Protein AF-A0A940R3A7-F1 (afdb_monomer_lite)

Structure (mmCIF, N/CA/C/O backbone):
data_AF-A0A940R3A7-F1
#
_entry.id   AF-A0A940R3A7-F1
#
loop_
_atom_site.group_PDB
_atom_site.id
_atom_site.type_symbol
_atom_site.label_atom_id
_atom_site.label_alt_id
_atom_site.label_comp_id
_atom_site.label_asym_id
_atom_site.label_entity_id
_atom_site.label_seq_id
_atom_site.pdbx_PDB_ins_code
_atom_site.Cartn_x
_atom_site.Cartn_y
_atom_site.Cartn_z
_atom_site.occupancy
_atom_site.B_iso_or_equiv
_atom_site.auth_seq_id
_atom_site.auth_comp_id
_atom_site.auth_asym_id
_atom_site.auth_atom_id
_atom_site.pdbx_PDB_model_num
ATOM 1 N N . MET A 1 1 ? -18.225 2.460 -8.955 1.00 82.19 1 MET A N 1
ATOM 2 C CA . MET A 1 1 ? -16.856 1.980 -9.205 1.00 82.19 1 MET A CA 1
ATOM 3 C C . MET A 1 1 ? -16.696 0.665 -8.479 1.00 82.19 1 MET A C 1
ATOM 5 O O . MET A 1 1 ? -17.194 0.560 -7.357 1.00 82.19 1 MET A O 1
ATOM 9 N N . THR A 1 2 ? -16.083 -0.319 -9.120 1.00 91.62 2 THR A N 1
ATOM 10 C CA . THR A 1 2 ? -15.814 -1.617 -8.495 1.00 91.62 2 THR A CA 1
ATOM 11 C C . THR A 1 2 ? -14.596 -1.534 -7.575 1.00 91.62 2 THR A C 1
ATOM 13 O O . THR A 1 2 ? -13.789 -0.600 -7.663 1.00 91.62 2 THR A O 1
ATOM 16 N N . ASN A 1 3 ? -14.456 -2.503 -6.673 1.00 89.19 3 ASN A N 1
ATOM 17 C CA . ASN A 1 3 ? -13.288 -2.643 -5.803 1.00 89.19 3 ASN A CA 1
ATOM 18 C C . ASN A 1 3 ? -11.998 -2.751 -6.628 1.00 89.19 3 ASN A C 1
ATOM 20 O O . ASN A 1 3 ? -11.005 -2.080 -6.329 1.00 89.19 3 ASN A O 1
ATOM 24 N N . LYS A 1 4 ? -12.048 -3.515 -7.726 1.00 90.19 4 LYS A N 1
ATOM 25 C CA . LYS A 1 4 ? -10.950 -3.624 -8.689 1.00 90.19 4 LYS A CA 1
ATOM 26 C C . LYS A 1 4 ? -10.612 -2.288 -9.341 1.00 90.19 4 LYS A C 1
ATOM 28 O O . LYS A 1 4 ? -9.447 -1.894 -9.338 1.00 90.19 4 LYS A O 1
ATOM 33 N N . GLU A 1 5 ? -11.601 -1.547 -9.842 1.00 90.62 5 GLU A N 1
ATOM 34 C CA . GLU A 1 5 ? -11.380 -0.220 -10.439 1.00 90.62 5 GLU A CA 1
ATOM 35 C C . GLU A 1 5 ? -10.757 0.764 -9.440 1.00 90.62 5 GLU A C 1
ATOM 37 O O . GLU A 1 5 ? -9.870 1.539 -9.799 1.00 90.62 5 GLU A O 1
ATOM 42 N N . TYR A 1 6 ? -11.188 0.719 -8.176 1.00 90.75 6 TYR A N 1
ATOM 43 C CA . TYR A 1 6 ? -10.660 1.581 -7.123 1.00 90.75 6 TYR A CA 1
ATOM 44 C C . TYR A 1 6 ? -9.171 1.324 -6.863 1.00 90.75 6 TYR A C 1
ATOM 46 O O . TYR A 1 6 ? -8.373 2.264 -6.881 1.00 90.75 6 TYR A O 1
ATOM 54 N N . ILE A 1 7 ? -8.771 0.063 -6.671 1.00 89.56 7 ILE A N 1
ATOM 55 C CA . ILE A 1 7 ? -7.356 -0.277 -6.462 1.00 89.56 7 ILE A CA 1
ATOM 56 C C . ILE A 1 7 ? -6.541 0.005 -7.726 1.00 89.56 7 ILE A C 1
ATOM 58 O O . ILE A 1 7 ? -5.453 0.569 -7.628 1.00 89.56 7 ILE A O 1
ATOM 62 N N . THR A 1 8 ? -7.083 -0.288 -8.910 1.00 90.56 8 THR A N 1
ATOM 63 C CA . THR A 1 8 ? -6.424 -0.001 -10.195 1.00 90.56 8 THR A CA 1
ATOM 64 C C . THR A 1 8 ? -6.138 1.488 -10.357 1.00 90.56 8 THR A C 1
ATOM 66 O O . THR A 1 8 ? -5.035 1.867 -10.742 1.00 90.56 8 THR A O 1
ATOM 69 N N . TYR A 1 9 ? -7.078 2.360 -9.987 1.00 89.00 9 TYR A N 1
ATOM 70 C CA . TYR A 1 9 ? -6.856 3.805 -10.013 1.00 89.00 9 TYR A CA 1
ATOM 71 C C . TYR A 1 9 ? -5.735 4.238 -9.053 1.00 89.00 9 TYR A C 1
ATOM 73 O O . TYR A 1 9 ? -4.909 5.091 -9.384 1.00 89.00 9 TYR A O 1
ATOM 81 N N . HIS A 1 10 ? -5.673 3.638 -7.862 1.00 86.00 10 HIS A N 1
ATOM 82 C CA . HIS A 1 10 ? -4.665 3.983 -6.863 1.00 86.00 10 HIS A CA 1
ATOM 83 C C . HIS A 1 10 ? -3.273 3.432 -7.180 1.00 86.00 10 HIS A C 1
ATOM 85 O O . HIS A 1 10 ? -2.297 4.164 -6.981 1.00 86.00 10 HIS A O 1
ATOM 91 N N . LEU A 1 11 ? -3.177 2.187 -7.650 1.00 84.62 11 LEU A N 1
ATOM 92 C CA . LEU A 1 11 ? -1.921 1.465 -7.841 1.00 84.62 11 LEU A CA 1
ATOM 93 C C . LEU A 1 11 ? -1.446 1.392 -9.297 1.00 84.62 11 LEU A C 1
ATOM 95 O O . LEU A 1 11 ? -0.276 1.096 -9.522 1.00 84.62 11 LEU A O 1
ATOM 99 N N . GLY A 1 12 ? -2.281 1.728 -10.284 1.00 79.56 12 GLY A N 1
ATOM 100 C CA . GLY A 1 12 ? -1.912 1.678 -11.706 1.00 79.56 12 GLY A CA 1
ATOM 101 C C . GLY A 1 12 ? -0.705 2.556 -12.058 1.00 79.56 12 GLY A C 1
ATOM 102 O O . GLY A 1 12 ? 0.066 2.243 -12.960 1.00 79.56 12 GLY A O 1
ATOM 103 N N . ARG A 1 13 ? -0.451 3.613 -11.274 1.00 78.06 13 ARG A N 1
ATOM 104 C CA . ARG A 1 13 ? 0.760 4.451 -11.384 1.00 78.06 13 ARG A CA 1
ATOM 105 C C . ARG A 1 13 ? 2.065 3.738 -11.010 1.00 78.06 13 ARG A C 1
ATOM 107 O O . ARG A 1 13 ? 3.135 4.245 -11.329 1.00 78.06 13 ARG A O 1
ATOM 114 N N . PHE A 1 14 ? 1.986 2.605 -10.315 1.00 77.88 14 PHE A N 1
ATOM 115 C CA . PHE A 1 14 ? 3.135 1.794 -9.909 1.00 77.88 14 PHE A CA 1
ATOM 116 C C . PHE A 1 14 ? 3.424 0.652 -10.891 1.00 77.88 14 PHE A C 1
ATOM 118 O O . PHE A 1 14 ? 4.273 -0.182 -10.605 1.00 77.88 14 PHE A O 1
ATOM 125 N N . GLY A 1 15 ? 2.737 0.613 -12.041 1.00 76.12 15 GLY A N 1
ATOM 126 C CA . GLY A 1 15 ? 2.964 -0.390 -13.084 1.00 76.12 15 GLY A CA 1
ATOM 127 C C . GLY A 1 15 ? 2.668 -1.824 -12.648 1.00 76.12 15 GLY A C 1
ATOM 128 O O . GLY A 1 15 ? 3.259 -2.747 -13.201 1.00 76.12 15 GLY A O 1
ATOM 129 N N . LEU A 1 16 ? 1.787 -2.003 -11.660 1.00 80.81 16 LEU A N 1
ATOM 130 C CA . LEU A 1 16 ? 1.300 -3.323 -11.270 1.00 80.81 16 LEU A CA 1
ATOM 131 C C . LEU A 1 16 ? 0.471 -3.931 -12.399 1.00 80.81 16 LEU A C 1
ATOM 133 O O . LEU A 1 16 ? -0.277 -3.220 -13.076 1.00 80.81 16 LEU A O 1
ATOM 137 N N . ALA A 1 17 ? 0.592 -5.242 -12.577 1.00 83.62 17 ALA A N 1
ATOM 138 C CA . ALA A 1 17 ? -0.273 -5.973 -13.483 1.00 83.62 17 ALA A CA 1
ATOM 139 C C . ALA A 1 17 ? -1.665 -6.150 -12.859 1.00 83.62 17 ALA A C 1
ATOM 141 O O . ALA A 1 17 ? -1.818 -6.201 -11.637 1.00 83.62 17 ALA A O 1
ATOM 142 N N . ASP A 1 18 ? -2.686 -6.331 -13.698 1.00 85.12 18 ASP A N 1
ATOM 143 C CA . ASP A 1 18 ? -4.050 -6.619 -13.232 1.00 85.12 18 ASP A CA 1
ATOM 144 C C . ASP A 1 18 ? -4.102 -7.869 -12.335 1.00 85.12 18 ASP A C 1
ATOM 146 O O . ASP A 1 18 ? -4.887 -7.928 -11.392 1.00 85.12 18 ASP A O 1
ATOM 150 N N . THR A 1 19 ? -3.217 -8.841 -12.581 1.00 86.44 19 THR A N 1
ATOM 151 C CA . THR A 1 19 ? -3.074 -10.052 -11.762 1.00 86.44 19 THR A CA 1
ATOM 152 C C . THR A 1 19 ? -2.595 -9.75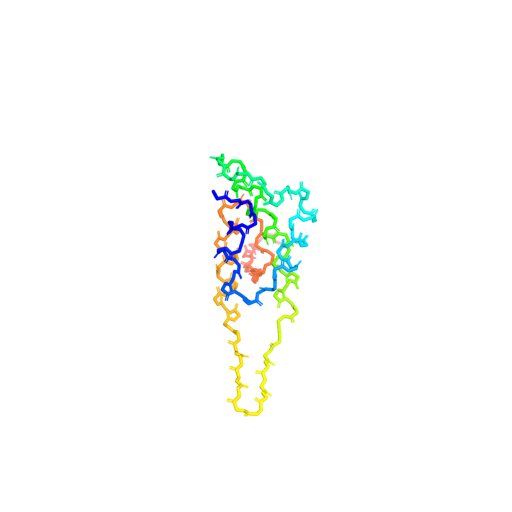9 -10.345 1.00 86.44 19 THR A C 1
ATOM 154 O O . THR A 1 19 ? -3.009 -10.446 -9.415 1.00 86.44 19 THR A O 1
ATOM 157 N N . ASP A 1 20 ? -1.749 -8.742 -10.163 1.00 86.38 20 ASP A N 1
ATOM 158 C CA . ASP A 1 20 ? -1.272 -8.340 -8.838 1.00 86.38 20 ASP A CA 1
ATOM 159 C C . ASP A 1 20 ? -2.418 -7.705 -8.044 1.00 86.38 20 ASP A C 1
ATOM 161 O O . ASP A 1 20 ? -2.574 -7.954 -6.853 1.00 86.38 20 ASP A O 1
ATOM 165 N N . ILE A 1 21 ? -3.271 -6.928 -8.717 1.00 88.44 21 ILE A N 1
ATOM 166 C CA . ILE A 1 21 ? -4.459 -6.310 -8.114 1.00 88.44 21 ILE A CA 1
ATOM 167 C C . ILE A 1 21 ? -5.465 -7.378 -7.680 1.00 88.44 21 ILE A C 1
ATOM 169 O O . ILE A 1 21 ? -5.988 -7.312 -6.566 1.00 88.44 21 ILE A O 1
ATOM 173 N N . ASP A 1 22 ? -5.702 -8.379 -8.528 1.00 89.75 22 ASP A N 1
ATOM 174 C CA . ASP A 1 22 ? -6.569 -9.509 -8.194 1.00 89.75 22 ASP A CA 1
ATOM 175 C C . ASP A 1 22 ? -6.011 -10.306 -7.001 1.00 89.75 22 ASP A C 1
ATOM 177 O O . ASP A 1 22 ? -6.771 -10.716 -6.125 1.00 89.75 22 ASP A O 1
ATOM 181 N N . PHE A 1 23 ? -4.685 -10.459 -6.910 1.00 89.56 23 PHE A N 1
ATOM 182 C CA . PHE A 1 23 ? -4.032 -11.106 -5.771 1.00 89.56 23 PHE A CA 1
ATOM 183 C C . PHE A 1 23 ? -4.203 -10.314 -4.465 1.00 89.56 23 PHE A C 1
ATOM 185 O O . PHE A 1 23 ? -4.528 -10.900 -3.434 1.00 89.56 23 PHE A O 1
ATOM 192 N N . ILE A 1 24 ? -4.064 -8.983 -4.505 1.00 90.12 24 ILE A N 1
ATOM 193 C CA . ILE A 1 24 ? -4.296 -8.111 -3.338 1.00 90.12 24 ILE A CA 1
ATOM 194 C C . ILE A 1 24 ? -5.729 -8.268 -2.815 1.00 90.12 24 ILE A C 1
ATOM 196 O O . ILE A 1 24 ? -5.945 -8.358 -1.606 1.00 90.12 24 ILE A O 1
ATOM 200 N N . LEU A 1 25 ? -6.711 -8.293 -3.719 1.00 90.75 25 LEU A N 1
ATOM 201 C CA . LEU A 1 25 ? -8.122 -8.460 -3.366 1.00 90.75 25 LEU A CA 1
ATOM 202 C C . LEU A 1 25 ? -8.402 -9.850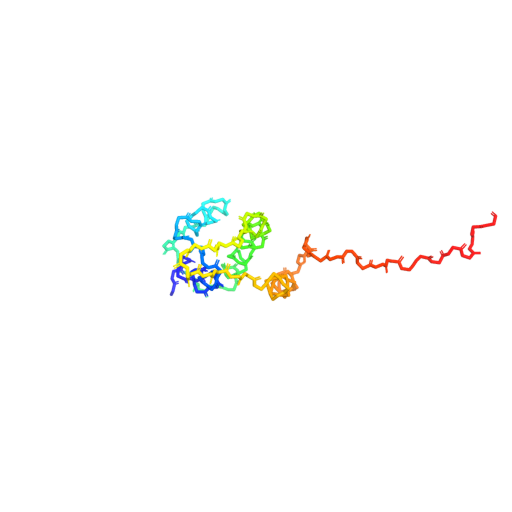 -2.786 1.00 90.75 25 LEU A C 1
ATOM 204 O O . LEU A 1 25 ? -9.127 -9.960 -1.796 1.00 90.75 25 LEU A O 1
ATOM 208 N N . LEU A 1 26 ? -7.788 -10.889 -3.361 1.00 91.12 26 LEU A N 1
ATOM 209 C CA . LEU A 1 26 ? -7.915 -12.268 -2.898 1.00 91.12 26 LEU A CA 1
ATOM 210 C C . LEU A 1 26 ? -7.366 -12.451 -1.476 1.00 91.12 26 LEU A C 1
ATOM 212 O O . LEU A 1 26 ? -8.067 -13.000 -0.629 1.00 91.12 26 LEU A O 1
ATOM 216 N N . GLU A 1 27 ? -6.154 -11.964 -1.200 1.00 89.31 27 GLU A N 1
ATOM 217 C CA . GLU A 1 27 ? -5.534 -12.018 0.136 1.00 89.31 27 GLU A CA 1
ATOM 218 C C . GLU A 1 27 ? -6.349 -11.243 1.181 1.00 89.31 27 GLU A C 1
ATOM 220 O O . GLU A 1 27 ? -6.474 -11.666 2.329 1.00 89.31 27 GLU A O 1
ATOM 225 N N . ALA A 1 28 ? -6.962 -10.127 0.780 1.00 88.19 28 ALA A N 1
ATOM 226 C CA . ALA A 1 28 ? -7.824 -9.336 1.652 1.00 88.19 28 ALA A CA 1
ATOM 227 C C . ALA A 1 28 ? -9.239 -9.923 1.832 1.00 88.19 28 ALA A C 1
ATOM 229 O O . ALA A 1 28 ? -10.010 -9.406 2.642 1.00 88.19 28 ALA A O 1
ATOM 230 N N . GLY A 1 29 ? -9.605 -10.968 1.080 1.00 88.94 29 GLY A N 1
ATOM 231 C CA . GLY A 1 29 ? -10.951 -11.544 1.091 1.00 88.94 29 GLY A CA 1
ATOM 232 C C . GLY A 1 29 ? -12.033 -10.596 0.559 1.00 88.94 29 GLY A C 1
ATOM 233 O O . GLY A 1 29 ? -13.185 -10.684 0.984 1.00 88.94 29 GLY A O 1
ATOM 234 N N . ILE A 1 30 ? -11.672 -9.670 -0.335 1.00 89.44 30 ILE A N 1
ATOM 235 C CA . ILE A 1 30 ? -12.575 -8.662 -0.901 1.00 89.44 30 ILE A CA 1
ATOM 236 C C . ILE A 1 30 ? -13.024 -9.103 -2.296 1.00 89.44 30 ILE A C 1
ATOM 238 O O . ILE A 1 30 ? -12.203 -9.434 -3.147 1.00 89.44 30 ILE A O 1
ATOM 242 N N . ASP A 1 31 ? -14.333 -9.056 -2.551 1.00 89.56 31 ASP A N 1
ATOM 243 C CA . ASP A 1 31 ? -14.894 -9.353 -3.872 1.00 89.56 31 ASP A CA 1
ATOM 244 C C . ASP A 1 31 ? -14.484 -8.280 -4.906 1.00 89.56 31 ASP A C 1
ATOM 246 O O . ASP A 1 31 ? -14.786 -7.099 -4.690 1.00 89.56 31 ASP A O 1
ATOM 250 N N . PRO A 1 32 ? -13.821 -8.632 -6.026 1.00 86.44 32 PRO A N 1
ATOM 251 C CA . PRO A 1 32 ? -13.374 -7.664 -7.032 1.00 86.44 32 PRO A CA 1
ATOM 252 C C . PRO A 1 32 ? -14.505 -6.865 -7.687 1.00 86.44 32 PRO A C 1
ATOM 254 O O . PRO A 1 32 ? -14.324 -5.681 -7.991 1.00 86.44 32 PRO A O 1
ATOM 257 N N . GLU A 1 33 ? -15.671 -7.494 -7.855 1.00 89.31 33 GLU A N 1
ATOM 258 C CA . GLU A 1 33 ? -16.866 -6.906 -8.478 1.00 89.31 33 GLU A CA 1
ATOM 259 C C . GLU A 1 33 ? -17.755 -6.153 -7.473 1.00 89.31 33 GLU A C 1
ATOM 261 O 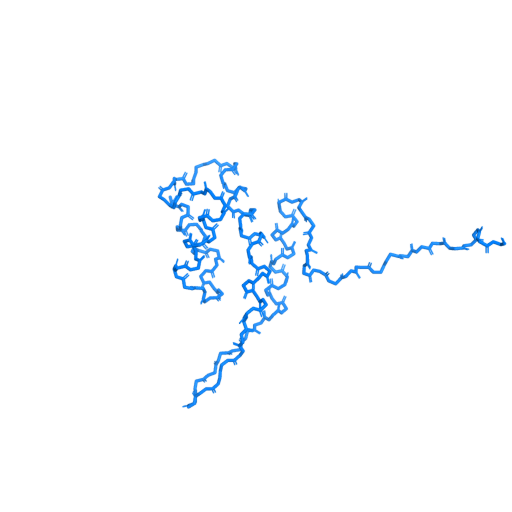O . GLU A 1 33 ? -18.749 -5.522 -7.848 1.00 89.31 33 GLU A O 1
ATOM 266 N N . GLY A 1 34 ? -17.380 -6.163 -6.190 1.00 87.00 34 GLY A N 1
ATOM 267 C CA . GLY A 1 34 ? -18.055 -5.398 -5.149 1.00 87.00 34 GLY A CA 1
ATOM 268 C C . GLY A 1 34 ? -18.064 -3.900 -5.468 1.00 87.00 34 GLY A C 1
ATOM 269 O O . GLY A 1 34 ? -17.113 -3.352 -6.029 1.00 87.00 34 GLY A O 1
ATOM 270 N N . THR A 1 35 ? -19.157 -3.216 -5.127 1.00 88.25 35 THR A N 1
ATOM 271 C CA . THR A 1 35 ? -19.292 -1.774 -5.371 1.00 88.25 35 THR A CA 1
ATOM 272 C C . THR A 1 35 ? -18.790 -0.979 -4.177 1.00 88.25 35 THR A C 1
ATOM 274 O O . THR A 1 35 ? -19.366 -1.060 -3.099 1.00 88.25 35 THR A O 1
ATOM 277 N N . VAL A 1 36 ? -17.807 -0.108 -4.402 1.00 84.12 36 VAL A N 1
ATOM 278 C CA . VAL A 1 36 ? -17.314 0.819 -3.376 1.00 84.12 36 VAL A CA 1
ATOM 279 C C . VAL A 1 36 ? -18.369 1.889 -3.101 1.00 84.12 36 VAL A C 1
ATOM 281 O O . VAL A 1 36 ? -18.483 2.860 -3.855 1.00 84.12 36 VAL A O 1
ATOM 284 N N . SER A 1 37 ? -19.132 1.740 -2.019 1.00 81.00 37 SER A N 1
ATOM 285 C CA . SER A 1 37 ? -20.226 2.659 -1.673 1.00 81.00 37 SER A CA 1
ATOM 286 C C . SER A 1 37 ? -20.013 3.321 -0.318 1.00 81.00 37 SER A C 1
ATOM 288 O O . SER A 1 37 ? -20.297 4.508 -0.143 1.00 81.00 37 SER A O 1
ATOM 290 N N . THR A 1 38 ? -19.476 2.574 0.640 1.00 85.62 38 THR A N 1
ATOM 291 C CA . THR A 1 38 ? -19.346 2.996 2.037 1.00 85.62 38 THR A CA 1
ATOM 292 C C . THR A 1 38 ? -17.933 3.476 2.374 1.00 85.62 38 THR A C 1
ATOM 294 O O . THR A 1 38 ? -16.963 3.222 1.656 1.00 85.62 38 THR A O 1
ATOM 2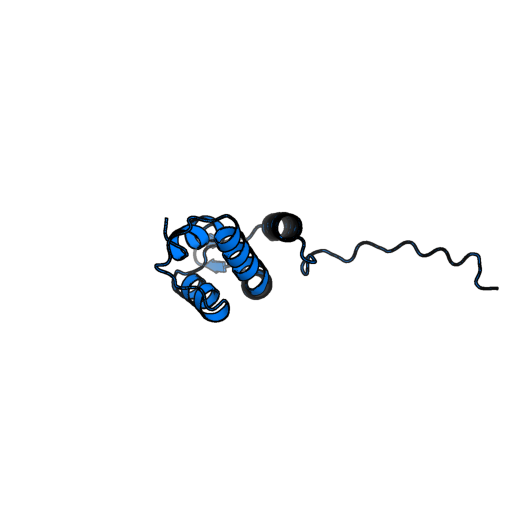97 N N . ALA A 1 39 ? -17.805 4.224 3.473 1.00 84.44 39 ALA A N 1
ATOM 298 C CA . ALA A 1 39 ? -16.497 4.617 3.997 1.00 84.44 39 ALA A CA 1
ATOM 299 C C . ALA A 1 39 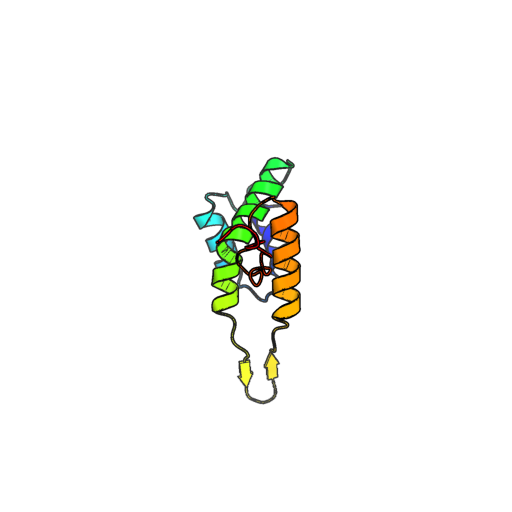? -15.706 3.405 4.523 1.00 84.44 39 ALA A C 1
ATOM 301 O O . ALA A 1 39 ? -14.487 3.368 4.368 1.00 84.44 39 ALA A O 1
ATOM 302 N N . GLU A 1 40 ? -16.405 2.411 5.074 1.00 84.88 40 GLU A N 1
ATOM 303 C CA . GLU A 1 40 ? -15.823 1.173 5.601 1.00 84.88 40 GLU A CA 1
ATOM 304 C C . GLU A 1 40 ? -15.177 0.343 4.485 1.00 84.88 40 GLU A C 1
ATOM 306 O O . GLU A 1 40 ? -14.012 -0.020 4.597 1.00 84.88 40 GLU A O 1
ATOM 311 N N . GLU A 1 41 ? -15.859 0.154 3.350 1.00 85.31 41 GLU A N 1
ATOM 312 C CA . GLU A 1 41 ? -15.290 -0.548 2.186 1.00 85.31 41 GLU A CA 1
ATOM 313 C C . GLU A 1 41 ? -14.029 0.143 1.655 1.00 85.31 41 GLU A C 1
ATOM 315 O O . GLU A 1 41 ? -13.025 -0.507 1.360 1.00 85.31 41 GLU A O 1
ATOM 320 N N . LYS A 1 42 ? -14.037 1.482 1.585 1.00 88.25 42 LYS A N 1
ATOM 321 C CA . LYS A 1 42 ? -12.845 2.254 1.195 1.00 88.25 42 LYS A CA 1
ATOM 322 C C . LYS A 1 42 ? -11.696 2.038 2.174 1.00 88.25 42 LYS A C 1
ATOM 324 O O . LYS A 1 42 ? -10.545 1.989 1.743 1.00 88.25 42 LYS A O 1
ATOM 329 N N . GLN A 1 43 ? -11.986 1.927 3.468 1.00 90.19 43 GLN A N 1
ATOM 330 C CA . GLN A 1 43 ? -10.978 1.663 4.489 1.00 90.19 43 GLN A CA 1
ATOM 331 C C . GLN A 1 43 ? -10.415 0.243 4.363 1.00 90.19 43 GLN A C 1
ATOM 333 O O . GLN A 1 43 ? -9.197 0.090 4.366 1.00 90.19 43 GLN A O 1
ATOM 338 N N . SER A 1 44 ? -11.260 -0.769 4.151 1.00 89.69 44 SER A N 1
ATOM 339 C CA . SER A 1 44 ? -10.827 -2.152 3.905 1.00 89.69 44 SER A CA 1
ATOM 340 C C . SER A 1 44 ? -9.927 -2.265 2.673 1.00 89.69 44 SER A C 1
ATOM 342 O O . SER A 1 44 ? -8.887 -2.916 2.728 1.00 89.69 44 SER A O 1
ATOM 344 N N . LEU A 1 45 ? -10.256 -1.565 1.582 1.00 91.38 45 LEU A N 1
ATOM 345 C CA . LEU A 1 45 ? -9.412 -1.518 0.383 1.00 91.38 45 LEU A CA 1
ATOM 346 C C . LEU A 1 45 ? -8.065 -0.836 0.646 1.00 91.38 45 LEU A C 1
ATOM 348 O O . LEU A 1 45 ? -7.030 -1.292 0.165 1.00 91.38 45 LEU A O 1
ATOM 352 N N . LYS A 1 46 ? -8.053 0.254 1.421 1.00 91.69 46 LYS A N 1
ATOM 353 C CA . LYS A 1 46 ? -6.804 0.914 1.827 1.00 91.69 46 LYS A CA 1
ATOM 354 C C . LYS A 1 46 ? -5.935 0.016 2.703 1.00 91.69 46 LYS A C 1
ATOM 356 O O . LYS A 1 46 ? -4.721 0.012 2.521 1.00 91.69 46 LYS A O 1
ATOM 361 N N . LEU A 1 47 ? -6.547 -0.760 3.591 1.00 92.12 47 LEU A N 1
ATOM 362 C CA . LEU A 1 47 ? -5.854 -1.719 4.446 1.00 92.12 47 LEU A CA 1
ATOM 363 C C . LEU A 1 47 ? -5.269 -2.883 3.631 1.00 92.12 47 LEU A C 1
ATOM 365 O O . LEU A 1 47 ? -4.112 -3.247 3.824 1.00 92.12 47 LEU A O 1
ATOM 369 N N . ALA A 1 48 ? -6.012 -3.386 2.640 1.00 91.94 48 ALA A N 1
ATOM 370 C CA . ALA A 1 48 ? -5.507 -4.368 1.681 1.00 91.94 48 ALA A CA 1
ATOM 371 C C . ALA A 1 48 ? -4.255 -3.848 0.953 1.00 91.94 48 ALA A C 1
ATOM 373 O O . ALA A 1 48 ? -3.219 -4.514 0.941 1.00 91.94 48 ALA A O 1
ATOM 374 N N . MET A 1 49 ? -4.312 -2.617 0.427 1.00 90.50 49 MET A N 1
ATOM 375 C CA . MET A 1 49 ? -3.156 -1.972 -0.206 1.00 90.50 49 MET A CA 1
ATOM 376 C C . MET A 1 49 ? -1.984 -1.809 0.771 1.00 90.50 49 MET A C 1
ATOM 378 O O . MET A 1 49 ? -0.853 -2.126 0.419 1.00 90.50 49 MET A O 1
ATOM 382 N N . HIS A 1 50 ? -2.231 -1.352 1.999 1.00 91.12 50 HIS A N 1
ATOM 383 C CA . HIS A 1 50 ? -1.186 -1.187 3.016 1.00 91.12 50 HIS A CA 1
ATOM 384 C C . HIS A 1 50 ? -0.470 -2.504 3.336 1.00 91.12 50 HIS A C 1
ATOM 386 O O . HIS A 1 50 ? 0.754 -2.522 3.389 1.00 91.12 50 HIS A O 1
ATOM 392 N N . SER A 1 51 ? -1.204 -3.613 3.438 1.00 90.12 51 SER A N 1
ATOM 393 C CA . SER A 1 51 ? -0.613 -4.919 3.753 1.00 90.12 51 SER A CA 1
ATOM 394 C C . SER A 1 51 ? 0.293 -5.479 2.646 1.00 90.12 51 SER A C 1
ATOM 396 O O . SER A 1 51 ? 1.328 -6.074 2.938 1.00 90.12 51 SER A O 1
ATOM 398 N N . GLN A 1 52 ? -0.065 -5.276 1.373 1.00 87.56 52 GLN A N 1
ATOM 399 C CA . GLN A 1 52 ? 0.610 -5.924 0.241 1.00 87.56 52 GLN A CA 1
ATOM 400 C C . GLN A 1 52 ? 1.679 -5.047 -0.421 1.00 87.56 52 GLN A C 1
ATOM 402 O O . GLN A 1 52 ? 2.678 -5.549 -0.939 1.00 87.56 52 GLN A O 1
ATOM 407 N N . VAL A 1 53 ? 1.508 -3.722 -0.405 1.00 84.19 53 VAL A N 1
ATOM 408 C CA . VAL A 1 53 ? 2.405 -2.800 -1.114 1.00 84.19 53 VAL A CA 1
ATOM 409 C C . VAL A 1 53 ? 3.870 -2.855 -0.639 1.00 84.19 53 VAL A C 1
ATOM 411 O O . VAL A 1 53 ? 4.746 -2.808 -1.505 1.00 84.19 53 VAL A O 1
ATOM 414 N N . PRO A 1 54 ? 4.207 -3.031 0.655 1.00 85.25 54 PRO A N 1
ATOM 415 C CA . PRO A 1 54 ? 5.596 -3.214 1.082 1.00 85.25 54 PRO A CA 1
ATOM 416 C C . PRO A 1 54 ? 6.296 -4.383 0.376 1.00 85.25 54 PRO A C 1
ATOM 418 O O . PRO A 1 54 ? 7.450 -4.252 -0.039 1.00 85.25 54 PRO A O 1
ATOM 421 N N . LEU A 1 55 ? 5.583 -5.499 0.187 1.00 83.81 55 LEU A N 1
ATOM 422 C CA . LEU A 1 55 ? 6.092 -6.682 -0.509 1.00 83.81 55 LEU A CA 1
ATOM 423 C C . LEU A 1 55 ? 6.301 -6.408 -2.003 1.00 83.81 55 LEU A C 1
ATOM 425 O O . LEU A 1 55 ? 7.334 -6.772 -2.561 1.00 83.81 55 LEU A O 1
ATOM 429 N N . LEU A 1 56 ? 5.350 -5.715 -2.634 1.00 81.81 56 LEU A N 1
ATOM 430 C CA . LEU A 1 56 ? 5.424 -5.348 -4.051 1.00 81.81 56 LEU A CA 1
ATOM 431 C C . LEU A 1 56 ? 6.601 -4.408 -4.331 1.00 81.81 56 LEU A C 1
ATOM 433 O O . LEU A 1 56 ? 7.356 -4.621 -5.277 1.00 81.81 56 LEU A O 1
ATOM 437 N N . ILE A 1 57 ? 6.808 -3.404 -3.474 1.00 78.81 57 ILE A N 1
ATOM 438 C CA . ILE A 1 57 ? 7.916 -2.448 -3.606 1.00 78.81 57 ILE A CA 1
ATOM 439 C C . ILE A 1 57 ? 9.267 -3.147 -3.468 1.00 78.81 57 ILE A C 1
ATOM 441 O O . ILE A 1 57 ? 10.203 -2.799 -4.186 1.00 78.81 57 ILE A O 1
ATOM 445 N N . ALA A 1 58 ? 9.379 -4.137 -2.578 1.00 78.69 58 ALA A N 1
ATOM 446 C CA . ALA A 1 58 ? 10.610 -4.903 -2.407 1.00 78.69 58 ALA A CA 1
ATOM 447 C C . ALA A 1 58 ? 11.018 -5.674 -3.680 1.00 78.69 58 ALA A C 1
ATOM 449 O O . ALA A 1 58 ? 12.202 -5.947 -3.869 1.00 78.69 58 ALA A O 1
ATOM 450 N N . GLY A 1 59 ? 10.060 -5.998 -4.557 1.00 75.44 59 GLY A N 1
ATOM 451 C CA . GLY A 1 59 ? 10.299 -6.656 -5.844 1.00 75.44 59 GLY A CA 1
ATOM 452 C C . GLY A 1 59 ? 10.588 -5.711 -7.019 1.00 75.44 59 GLY A C 1
ATOM 453 O O . GLY A 1 59 ? 10.967 -6.187 -8.093 1.00 75.44 59 GLY A O 1
ATOM 454 N N . LEU A 1 60 ? 10.427 -4.391 -6.853 1.00 78.81 60 LEU A N 1
ATOM 455 C CA . LEU A 1 60 ? 10.641 -3.426 -7.934 1.00 78.81 60 LEU A CA 1
ATOM 456 C C . LEU A 1 60 ? 12.128 -3.323 -8.286 1.00 78.81 60 LEU A C 1
ATOM 458 O O . LEU A 1 60 ? 12.963 -2.951 -7.463 1.00 78.81 60 LEU A O 1
ATOM 462 N N . ASN A 1 61 ? 12.446 -3.591 -9.550 1.00 75.12 61 ASN A N 1
ATOM 463 C CA . ASN A 1 61 ? 13.788 -3.445 -10.099 1.00 75.12 61 ASN A CA 1
ATOM 464 C C . ASN A 1 61 ? 13.789 -2.406 -11.222 1.00 75.12 61 ASN A C 1
ATOM 466 O O . ASN A 1 61 ? 12.827 -2.286 -11.983 1.00 75.12 61 ASN A O 1
ATOM 470 N N . ASN A 1 62 ? 14.886 -1.659 -11.334 1.00 79.19 62 ASN A N 1
ATOM 471 C CA . ASN A 1 62 ? 15.102 -0.785 -12.482 1.00 79.19 62 ASN A CA 1
ATOM 472 C C . ASN A 1 62 ? 15.429 -1.654 -13.699 1.00 79.19 62 ASN A C 1
ATOM 474 O O . ASN A 1 62 ? 16.316 -2.506 -13.633 1.00 79.19 62 ASN A O 1
ATOM 478 N N . VAL A 1 63 ? 14.732 -1.423 -14.807 1.00 78.69 63 VAL A N 1
ATOM 479 C CA . VAL A 1 63 ? 14.934 -2.163 -16.058 1.00 78.69 63 VAL A CA 1
ATOM 480 C C . VAL A 1 63 ? 15.547 -1.213 -17.080 1.00 78.69 63 VAL A C 1
ATOM 482 O O . VAL A 1 63 ? 15.055 -0.101 -17.265 1.00 78.69 63 VAL A O 1
ATOM 485 N N . SER A 1 64 ? 16.635 -1.640 -17.723 1.00 76.44 64 SER A N 1
ATOM 486 C CA . SER A 1 64 ? 17.313 -0.897 -18.789 1.00 76.44 64 SER A CA 1
ATOM 487 C C . SER A 1 64 ? 17.668 -1.859 -19.917 1.00 76.44 64 SER A C 1
ATOM 489 O O . SER A 1 64 ? 18.535 -2.716 -19.748 1.00 76.44 64 SER A O 1
ATOM 491 N N . GLU A 1 65 ? 16.988 -1.738 -21.056 1.00 80.44 65 GLU A N 1
ATOM 492 C CA . GLU A 1 65 ? 17.193 -2.602 -22.219 1.00 80.44 65 GLU A CA 1
ATOM 493 C C . GLU A 1 65 ? 17.075 -1.792 -23.517 1.00 80.44 65 GLU A C 1
ATOM 495 O O . GLU A 1 65 ? 16.102 -1.074 -23.729 1.00 80.44 65 GLU A O 1
ATOM 500 N N . GLY A 1 66 ? 18.082 -1.885 -24.394 1.00 72.81 66 GLY A N 1
ATOM 501 C CA . GLY A 1 66 ? 17.977 -1.462 -25.800 1.00 72.81 66 GLY A CA 1
ATOM 502 C C . GLY A 1 66 ? 17.564 -0.007 -26.082 1.00 72.81 66 GLY A C 1
ATOM 503 O O . GLY A 1 66 ? 17.108 0.273 -27.185 1.00 72.81 66 GLY A O 1
ATOM 504 N N . GLY A 1 67 ? 17.706 0.916 -25.123 1.00 77.25 67 GLY A N 1
ATOM 505 C CA . GLY A 1 67 ? 17.272 2.318 -25.249 1.00 77.25 67 GLY A CA 1
ATOM 506 C C . GLY A 1 67 ? 15.970 2.662 -24.513 1.00 77.25 67 GLY A C 1
ATOM 507 O O . GLY A 1 67 ? 15.583 3.828 -24.492 1.00 77.25 67 GLY A O 1
ATOM 508 N N . TYR A 1 68 ? 15.329 1.684 -23.871 1.00 74.94 68 TYR A N 1
ATOM 509 C CA . TYR A 1 68 ? 14.219 1.870 -22.941 1.00 74.94 68 TYR A CA 1
ATOM 510 C C . TYR A 1 68 ? 14.718 1.724 -21.499 1.00 74.94 68 TYR A C 1
ATOM 512 O O . TYR A 1 68 ? 15.393 0.747 -21.166 1.00 74.94 68 TYR A O 1
ATOM 520 N N . SER A 1 69 ? 14.399 2.693 -20.638 1.00 76.38 69 SER A N 1
ATOM 521 C CA . SER A 1 69 ? 14.715 2.637 -19.210 1.00 76.38 69 SER A CA 1
ATOM 522 C C . SER A 1 69 ? 13.506 3.014 -18.359 1.00 76.38 69 SER A C 1
ATOM 524 O O . SER A 1 69 ? 12.837 4.018 -18.601 1.00 76.38 69 SER A O 1
ATOM 526 N N . VAL A 1 70 ? 13.239 2.199 -17.339 1.00 79.62 70 VAL A N 1
ATOM 527 C CA . VAL A 1 70 ? 12.249 2.480 -16.295 1.00 79.62 70 VAL A CA 1
ATOM 528 C C . VAL A 1 70 ? 12.992 2.614 -14.978 1.00 79.62 70 VAL A C 1
ATOM 530 O O . VAL A 1 70 ? 13.610 1.661 -14.499 1.00 79.62 70 VAL A O 1
ATOM 533 N N . THR A 1 71 ? 12.914 3.809 -14.401 1.00 81.62 71 THR A N 1
ATOM 534 C CA . THR A 1 71 ? 13.478 4.126 -13.089 1.00 81.62 71 THR A CA 1
ATOM 535 C C . THR A 1 71 ? 12.347 4.492 -12.144 1.00 81.62 71 THR A C 1
ATOM 537 O O . THR A 1 71 ? 11.550 5.385 -12.436 1.00 81.62 71 THR A O 1
ATOM 540 N N . TRP A 1 72 ? 12.294 3.830 -10.993 1.00 82.50 72 TRP A N 1
ATOM 541 C CA . TRP A 1 72 ? 11.262 4.071 -9.990 1.00 82.50 72 TRP A CA 1
ATOM 542 C C . TRP A 1 72 ? 11.669 5.179 -9.017 1.00 82.50 72 TRP A C 1
ATOM 544 O O . TRP A 1 72 ? 12.767 5.163 -8.459 1.00 82.50 72 TRP A O 1
ATOM 554 N N . ASN A 1 73 ? 10.764 6.125 -8.750 1.00 86.19 73 ASN A N 1
ATOM 555 C CA . ASN A 1 73 ? 10.941 7.092 -7.665 1.00 86.19 73 ASN A CA 1
ATOM 556 C C . ASN A 1 73 ? 10.555 6.450 -6.320 1.00 86.19 73 ASN A C 1
ATOM 558 O O . ASN A 1 73 ? 9.436 6.616 -5.832 1.00 86.19 73 ASN A O 1
ATOM 562 N N . ILE A 1 74 ? 11.495 5.708 -5.730 1.00 83.44 74 ILE A N 1
ATOM 563 C CA . ILE A 1 74 ? 11.299 4.983 -4.465 1.00 83.44 74 ILE A CA 1
ATOM 564 C C . ILE A 1 74 ? 10.925 5.939 -3.321 1.00 83.44 74 ILE A C 1
ATOM 566 O O . ILE A 1 74 ? 10.098 5.592 -2.480 1.00 83.44 74 ILE A O 1
ATOM 570 N N . GLU A 1 75 ? 11.484 7.151 -3.286 1.00 85.50 75 GLU A N 1
ATOM 571 C CA . GLU A 1 75 ? 11.155 8.144 -2.255 1.00 85.50 75 GLU A CA 1
ATOM 572 C C . GLU A 1 75 ? 9.700 8.612 -2.355 1.00 85.50 75 GLU A C 1
ATOM 574 O O . GLU A 1 75 ? 9.001 8.679 -1.345 1.00 85.50 75 GLU A O 1
ATOM 579 N N . GLY A 1 76 ? 9.215 8.864 -3.574 1.00 86.81 76 GLY A N 1
ATOM 580 C CA . GLY A 1 76 ? 7.816 9.216 -3.816 1.00 86.81 76 GLY A CA 1
ATOM 581 C C . GLY A 1 76 ? 6.850 8.096 -3.424 1.00 86.81 76 GLY A C 1
ATOM 582 O O . GLY A 1 76 ? 5.799 8.363 -2.843 1.00 86.81 76 GLY A O 1
ATOM 583 N N . ILE A 1 77 ? 7.223 6.840 -3.685 1.00 87.06 77 ILE A N 1
ATOM 584 C CA . ILE A 1 77 ? 6.435 5.668 -3.284 1.00 87.06 77 ILE A CA 1
ATOM 585 C C . ILE A 1 77 ? 6.383 5.547 -1.753 1.00 87.06 77 ILE A C 1
ATOM 587 O O . ILE A 1 77 ? 5.299 5.375 -1.195 1.00 87.06 77 ILE A O 1
ATOM 591 N N . LYS A 1 78 ? 7.523 5.703 -1.065 1.00 87.56 78 LYS A N 1
ATOM 592 C CA . LYS A 1 78 ? 7.579 5.704 0.407 1.00 87.56 78 LYS A CA 1
ATOM 593 C C . LYS A 1 78 ? 6.712 6.811 1.001 1.00 87.56 78 LYS A C 1
ATOM 595 O O . LYS A 1 78 ? 5.913 6.537 1.884 1.00 87.56 78 LYS A O 1
ATOM 600 N N . ALA A 1 79 ? 6.805 8.033 0.475 1.00 89.00 79 ALA A N 1
ATOM 601 C CA . ALA A 1 79 ? 5.988 9.153 0.939 1.00 89.00 79 ALA A CA 1
ATOM 602 C C . ALA A 1 79 ? 4.484 8.896 0.745 1.00 89.00 79 ALA A C 1
ATOM 604 O O . ALA A 1 79 ? 3.687 9.180 1.637 1.00 89.00 79 ALA A O 1
ATOM 605 N N . TRP A 1 80 ? 4.088 8.323 -0.396 1.00 89.69 80 TRP A N 1
ATOM 606 C CA . TRP A 1 80 ? 2.699 7.926 -0.629 1.00 89.69 80 TRP A CA 1
ATOM 607 C C . TRP A 1 80 ? 2.230 6.860 0.375 1.00 89.69 80 TRP A C 1
ATOM 609 O O . TRP A 1 80 ? 1.133 6.985 0.920 1.00 89.69 80 TRP A O 1
ATOM 619 N N . TYR A 1 81 ? 3.063 5.858 0.664 1.00 90.12 81 TYR A N 1
ATOM 620 C CA . TYR A 1 81 ? 2.757 4.816 1.644 1.00 90.12 81 TYR A CA 1
ATOM 621 C C . TYR A 1 81 ? 2.636 5.370 3.074 1.00 90.12 81 TYR A C 1
ATOM 623 O O . TYR A 1 81 ? 1.722 4.989 3.808 1.00 90.12 81 TYR A O 1
ATOM 631 N N . SER A 1 82 ? 3.483 6.329 3.461 1.00 90.31 82 SER A N 1
ATOM 632 C CA . SER A 1 82 ? 3.382 7.021 4.753 1.00 90.31 82 SER A CA 1
ATOM 633 C C . SER A 1 82 ? 2.059 7.772 4.912 1.00 90.31 82 SER A C 1
ATOM 635 O O . SER A 1 82 ? 1.437 7.735 5.978 1.00 90.31 82 SER A O 1
ATOM 637 N N . VAL A 1 83 ? 1.598 8.441 3.847 1.00 90.94 83 VAL A N 1
ATOM 638 C CA . VAL A 1 83 ? 0.292 9.120 3.838 1.00 90.94 83 VAL A CA 1
ATOM 639 C C . VAL A 1 83 ? -0.836 8.099 3.963 1.00 90.94 83 VAL A C 1
ATOM 641 O O . VAL A 1 83 ? -1.716 8.284 4.798 1.00 90.94 83 VAL A O 1
ATOM 644 N N . LEU A 1 84 ? -0.779 6.995 3.209 1.00 91.31 84 LEU A N 1
ATOM 645 C CA . LEU A 1 84 ? -1.767 5.917 3.300 1.00 91.31 84 LEU A CA 1
ATOM 646 C C . LEU A 1 84 ? -1.855 5.344 4.723 1.00 91.31 84 LEU A C 1
ATOM 648 O O . LEU A 1 84 ? -2.956 5.221 5.250 1.00 91.31 84 LEU A O 1
ATOM 652 N N . SER A 1 85 ? -0.709 5.055 5.349 1.00 91.00 85 SER A N 1
ATOM 653 C CA . SER A 1 85 ? -0.617 4.541 6.726 1.00 91.00 85 SER A CA 1
ATOM 654 C C . SER A 1 85 ? -1.252 5.513 7.728 1.00 91.00 85 SER A C 1
ATOM 656 O O . SER A 1 85 ? -2.040 5.117 8.583 1.00 91.00 85 SER A O 1
ATOM 658 N N . THR A 1 86 ? -1.001 6.816 7.554 1.00 91.00 86 THR A N 1
ATOM 659 C CA . THR A 1 86 ? -1.590 7.873 8.393 1.00 91.00 86 THR A CA 1
ATOM 660 C C . THR A 1 86 ? -3.108 7.973 8.212 1.00 91.00 86 THR A C 1
ATOM 662 O O . THR A 1 86 ? -3.826 8.192 9.183 1.00 91.00 86 THR A O 1
ATOM 665 N N . GLU A 1 87 ? -3.616 7.808 6.987 1.00 88.50 87 GLU A N 1
ATOM 666 C CA . GLU A 1 87 ? -5.056 7.851 6.705 1.00 88.50 87 GLU A CA 1
ATOM 667 C C . GLU A 1 87 ? -5.826 6.679 7.323 1.00 88.50 87 GLU A C 1
ATOM 669 O O . GLU A 1 87 ? -6.973 6.862 7.728 1.00 88.50 87 GLU A O 1
ATOM 674 N N . ILE A 1 88 ? -5.227 5.485 7.367 1.00 90.50 88 ILE A N 1
ATOM 675 C CA . ILE A 1 88 ? -5.855 4.295 7.963 1.00 90.50 88 ILE A CA 1
ATOM 676 C C . ILE A 1 88 ? -5.604 4.177 9.472 1.00 90.50 88 ILE A C 1
ATOM 678 O O . ILE A 1 88 ? -6.322 3.436 10.138 1.00 90.50 88 ILE A O 1
ATOM 682 N N . GLY A 1 89 ? -4.630 4.923 10.006 1.00 88.00 89 GLY A N 1
ATOM 683 C CA . GLY A 1 89 ? -4.246 4.890 11.418 1.00 88.00 89 GLY A CA 1
ATOM 684 C C . GLY A 1 89 ? -3.327 3.724 11.797 1.00 88.00 89 GLY A C 1
ATOM 685 O O . GLY A 1 89 ? -3.280 3.369 12.970 1.00 88.00 89 GLY A O 1
ATOM 686 N N . GLU A 1 90 ? -2.621 3.140 10.828 1.00 87.25 90 GLU A N 1
ATOM 687 C CA . GLU A 1 90 ? -1.689 2.022 11.027 1.00 87.25 90 GLU A CA 1
ATOM 688 C C . GLU A 1 90 ? -0.234 2.488 11.034 1.00 87.25 90 GLU A C 1
ATOM 690 O O . GLU A 1 90 ? 0.112 3.562 10.528 1.00 87.25 90 GLU A O 1
ATOM 695 N N . ASP A 1 91 ? 0.636 1.633 11.571 1.00 84.75 91 ASP A N 1
ATOM 696 C CA . ASP A 1 91 ? 2.069 1.890 11.590 1.00 84.75 91 ASP A CA 1
ATOM 697 C C . ASP A 1 91 ? 2.673 1.853 10.176 1.00 84.75 91 ASP A C 1
ATOM 699 O O . ASP A 1 91 ? 2.421 0.967 9.349 1.00 84.75 91 ASP A O 1
ATOM 703 N N . ASP A 1 92 ? 3.533 2.833 9.905 1.00 84.69 92 ASP A N 1
ATOM 704 C CA . ASP A 1 92 ? 4.297 2.898 8.667 1.00 84.69 92 ASP A CA 1
ATOM 705 C C . ASP A 1 92 ? 5.505 1.952 8.740 1.00 84.69 92 ASP A C 1
ATOM 707 O O . ASP A 1 92 ? 6.541 2.266 9.328 1.00 84.69 92 ASP A O 1
ATOM 711 N N . GLN A 1 93 ? 5.370 0.789 8.105 1.00 79.81 93 GLN A N 1
ATOM 712 C CA . GLN A 1 93 ? 6.417 -0.233 8.011 1.00 79.81 93 GLN A CA 1
ATOM 713 C C . GLN A 1 93 ? 7.617 0.177 7.136 1.00 79.81 93 GLN A C 1
ATOM 715 O O . GLN A 1 93 ? 8.682 -0.432 7.236 1.00 79.81 93 GLN A O 1
ATOM 720 N N . LEU A 1 94 ? 7.458 1.175 6.259 1.00 78.25 94 LEU A N 1
ATOM 721 C CA . LEU A 1 94 ? 8.503 1.640 5.341 1.00 78.25 94 LEU A CA 1
ATOM 722 C C . LEU A 1 94 ? 9.226 2.890 5.860 1.00 78.25 94 LEU A C 1
ATOM 724 O O . LEU A 1 94 ? 10.280 3.256 5.323 1.00 78.25 94 LEU A O 1
ATOM 728 N N . ALA A 1 95 ? 8.684 3.540 6.893 1.00 75.25 95 ALA A N 1
ATOM 729 C CA . ALA A 1 95 ? 9.334 4.650 7.561 1.00 75.25 95 ALA A CA 1
ATOM 730 C C . ALA A 1 95 ? 10.634 4.197 8.228 1.00 75.25 95 ALA A C 1
ATOM 732 O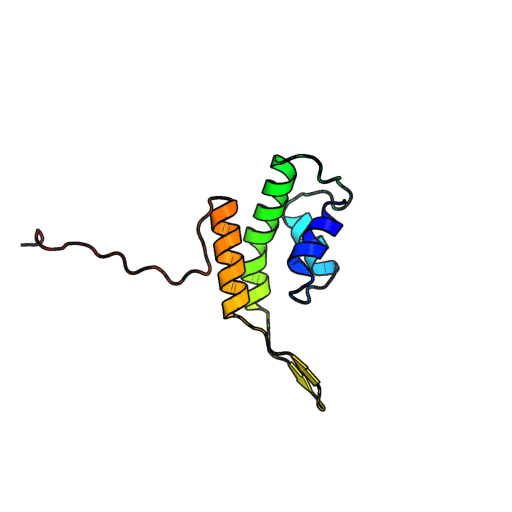 O . ALA A 1 95 ? 10.687 3.242 9.004 1.00 75.25 95 ALA A O 1
ATOM 733 N N . THR A 1 96 ? 11.698 4.961 7.990 1.00 68.81 96 THR A N 1
ATOM 734 C CA . THR A 1 96 ? 12.901 4.870 8.815 1.00 68.81 96 THR A CA 1
ATOM 735 C C . THR A 1 96 ? 12.504 5.146 10.269 1.00 68.81 96 THR A C 1
ATOM 737 O O . THR A 1 96 ? 11.856 6.172 10.517 1.00 68.81 96 THR A O 1
ATOM 740 N N . PRO A 1 97 ? 12.883 4.290 11.240 1.00 64.75 97 PRO A N 1
ATOM 741 C CA . PRO A 1 97 ? 12.533 4.506 12.636 1.00 64.75 97 PRO A CA 1
ATOM 742 C C . PRO A 1 97 ? 13.026 5.885 13.065 1.00 64.75 97 PRO A C 1
ATOM 744 O O . PRO A 1 97 ? 14.224 6.180 13.017 1.00 64.75 97 PRO A O 1
ATOM 747 N N . LYS A 1 98 ? 12.090 6.756 13.459 1.00 67.12 98 LYS A N 1
ATOM 748 C CA . LYS A 1 98 ? 12.453 8.061 14.008 1.00 67.12 98 LYS A CA 1
ATOM 749 C C . LYS A 1 98 ? 13.285 7.818 15.269 1.00 67.12 98 LYS A C 1
ATOM 751 O O . LYS A 1 98 ? 12.885 6.997 16.099 1.00 67.12 98 LYS A O 1
ATOM 756 N N . PRO A 1 99 ? 14.429 8.502 15.440 1.00 68.88 99 PRO A N 1
ATOM 757 C CA . PRO A 1 99 ? 15.225 8.343 16.643 1.00 68.88 99 PRO A CA 1
ATOM 758 C C . PRO A 1 99 ? 14.379 8.747 17.852 1.00 68.88 99 PRO A C 1
ATOM 760 O O . PRO A 1 99 ? 13.963 9.897 17.986 1.00 68.88 99 PRO A O 1
ATOM 763 N N . VAL A 1 100 ? 14.106 7.785 18.733 1.00 76.31 100 VAL A N 1
ATOM 764 C CA . VAL A 1 100 ? 13.434 8.052 20.005 1.00 76.31 100 VAL A CA 1
ATOM 765 C C . VAL A 1 100 ? 14.482 8.628 20.948 1.00 76.31 100 VAL A C 1
ATOM 767 O O . VAL A 1 100 ? 15.357 7.904 21.428 1.00 76.31 100 VAL A O 1
ATOM 770 N N . ILE A 1 101 ? 14.412 9.934 21.208 1.00 80.62 101 ILE A N 1
ATOM 771 C CA . ILE A 1 101 ? 15.248 10.563 22.232 1.00 80.62 101 ILE A CA 1
ATOM 772 C C . ILE A 1 101 ? 14.782 10.018 23.584 1.00 80.62 101 ILE A C 1
ATOM 774 O O . ILE A 1 101 ? 13.678 10.311 24.038 1.00 80.62 101 ILE A O 1
ATOM 778 N N . ARG A 1 102 ? 15.612 9.182 24.210 1.00 80.81 102 ARG A N 1
ATOM 779 C CA . ARG A 1 102 ? 15.388 8.682 25.569 1.00 80.81 102 ARG A CA 1
ATOM 780 C C . ARG A 1 102 ? 16.312 9.425 26.517 1.00 80.81 102 ARG A C 1
ATOM 782 O O . ARG A 1 102 ? 17.530 9.310 26.391 1.00 80.81 102 ARG A O 1
ATOM 789 N N . ASP A 1 103 ? 15.729 10.160 27.457 1.00 81.88 103 ASP A N 1
ATOM 790 C CA . ASP A 1 103 ? 16.487 10.747 28.554 1.00 81.88 103 ASP A CA 1
ATOM 791 C C . ASP A 1 103 ? 17.038 9.627 29.456 1.00 81.88 103 ASP A C 1
ATOM 793 O O . ASP A 1 103 ? 16.306 8.732 29.883 1.00 81.88 103 ASP A O 1
ATOM 797 N N . LYS A 1 104 ? 18.351 9.653 29.693 1.00 81.25 104 LYS A N 1
ATOM 798 C CA . LYS A 1 104 ? 19.087 8.710 30.551 1.00 81.25 104 LYS A CA 1
ATOM 799 C C . LYS A 1 104 ? 19.694 9.396 31.778 1.00 81.25 104 LYS A C 1
ATOM 801 O O . LYS A 1 104 ? 20.504 8.782 32.465 1.00 81.25 104 LYS A O 1
ATOM 806 N N . SER A 1 105 ? 19.286 10.632 32.073 1.00 83.31 105 SER A N 1
ATOM 807 C CA . SER A 1 105 ? 19.755 11.428 33.216 1.00 83.31 105 SER A CA 1
ATOM 808 C C . SER A 1 105 ? 19.606 10.730 34.579 1.00 83.31 105 SER A C 1
ATOM 810 O O . SER A 1 105 ? 20.346 11.043 35.505 1.00 83.31 105 SER A O 1
ATOM 812 N N . ASN A 1 106 ? 18.714 9.739 34.684 1.00 77.69 106 ASN A N 1
ATOM 813 C CA . ASN A 1 106 ? 18.438 8.985 35.910 1.00 77.69 106 ASN A CA 1
ATOM 814 C C . ASN A 1 106 ? 19.125 7.606 36.000 1.00 77.69 106 ASN A C 1
ATOM 816 O O . ASN A 1 106 ? 18.804 6.846 36.909 1.00 77.69 106 ASN A O 1
ATOM 820 N N . MET A 1 107 ? 20.031 7.246 35.081 1.00 72.19 107 MET A N 1
ATOM 821 C CA . MET A 1 107 ? 20.842 6.023 35.209 1.00 72.19 107 MET A CA 1
ATOM 822 C C . MET A 1 107 ? 22.173 6.359 35.893 1.00 72.19 107 MET A C 1
ATOM 824 O O . MET A 1 107 ? 23.164 6.633 35.217 1.00 72.19 107 MET A O 1
ATOM 828 N N . TRP A 1 108 ? 22.158 6.394 37.223 1.00 65.38 108 TRP A N 1
ATOM 829 C CA . TRP A 1 108 ? 23.329 6.536 38.094 1.00 65.38 108 TRP A CA 1
ATOM 830 C C . TRP A 1 108 ? 23.672 5.208 38.769 1.00 65.38 108 TRP A C 1
ATOM 832 O O . TRP A 1 108 ? 22.745 4.388 38.969 1.00 65.38 108 TRP A O 1
#

Sequence (108 aa):
MTNKEYITYHLGRFGLADTDIDFILLEAGIDPEGTVSTAEEKQSLKLAMHSQVPLLIAGLNNVSEGGYSVTWNIEGIKAWYSVLSTEIGEDDQLATPKPVIRDKSNMW

Radius of gyration: 17.76 Å; chains: 1; bounding box: 44×24×64 Å

Secondary structure (DSSP, 8-state):
-BHHHHHHHHHGGGT--HHHHHHHHHHTT--TT-B--SHHHHHHHHHHHHHHHHHHHHT---EEETTEEE---HHHHHHHHHHHHHHHT---TTSPPP------TT--

Foldseek 3Di:
DFLLVVVCVVCVVVVDDSVVSVVLCVVLVHDRRHDDDDPVSVLSSLVSCLVCVVVVLVPDDWDDPDHDTDDDPSVVVLVVSVVSCVVNVHDRPSDDPDDDDDDPVPVD

pLDDT: mean 84.19, std 6.39, range [64.75, 92.12]